Protein AF-A0A815QGZ1-F1 (afdb_monomer)

pLDDT: mean 74.81, std 18.31, range [31.95, 93.12]

Secondary structure (DSSP, 8-state):
----HHHHHHHHHHHHT-SS---EEE-TT-PEE--GGG--TT---EEESSSPP--TTHHHHHHHHHHHTEEEETTEEEE-----------------------

Radius of gyration: 21.76 Å; Cα contacts (8 Å, |Δi|>4): 83; chains: 1; bounding box: 45×62×52 Å

Structure (mmCIF, N/CA/C/O backbone):
data_AF-A0A815QGZ1-F1
#
_entry.id   AF-A0A815QGZ1-F1
#
loop_
_atom_site.group_PDB
_atom_site.id
_atom_site.type_symbol
_atom_site.label_atom_id
_atom_site.label_alt_id
_atom_site.label_comp_id
_atom_site.label_asym_id
_atom_site.label_entity_id
_atom_site.label_seq_id
_atom_site.pdbx_PDB_ins_code
_atom_site.Cartn_x
_atom_site.Cartn_y
_atom_site.Cartn_z
_atom_site.occupancy
_atom_site.B_iso_or_equiv
_atom_site.auth_seq_id
_atom_site.auth_comp_id
_atom_site.auth_asym_id
_atom_site.auth_atom_id
_atom_site.pdbx_PDB_model_num
ATOM 1 N N . MET A 1 1 ? -20.308 -3.313 18.606 1.00 47.31 1 MET A N 1
ATOM 2 C CA . MET A 1 1 ? -19.170 -2.571 19.185 1.00 47.31 1 MET A CA 1
ATOM 3 C C . MET A 1 1 ? -18.342 -2.045 18.027 1.00 47.31 1 MET A C 1
ATOM 5 O O . MET A 1 1 ? -17.682 -2.838 17.370 1.00 47.31 1 MET A O 1
ATOM 9 N N . SER A 1 2 ? -18.463 -0.760 17.701 1.00 53.03 2 SER A N 1
ATOM 10 C CA . SER A 1 2 ? -17.648 -0.110 16.669 1.00 53.03 2 SER A CA 1
ATOM 11 C C . SER A 1 2 ? -16.229 0.058 17.214 1.00 53.03 2 SER A C 1
ATOM 13 O O . SER A 1 2 ? -15.998 0.833 18.140 1.00 53.03 2 SER A O 1
ATOM 15 N N . CYS A 1 3 ? -15.285 -0.734 16.709 1.00 63.84 3 CYS A N 1
ATOM 16 C CA . CYS A 1 3 ? -13.878 -0.611 17.079 1.00 63.84 3 CYS A CA 1
ATOM 17 C C . CYS A 1 3 ? -13.277 0.568 16.304 1.00 63.84 3 CYS A C 1
ATOM 19 O O . CYS A 1 3 ? -13.388 0.605 15.077 1.00 63.84 3 CYS A O 1
ATOM 21 N N . SER A 1 4 ? -12.677 1.537 16.999 1.00 84.56 4 SER A N 1
ATOM 22 C CA . SER A 1 4 ? -11.978 2.657 16.354 1.00 84.56 4 SER A CA 1
ATOM 23 C C . SER A 1 4 ? -10.811 2.140 15.502 1.00 84.56 4 SER A C 1
ATOM 25 O O . SER A 1 4 ? -10.130 1.190 15.897 1.00 84.56 4 SER A O 1
ATOM 27 N N . MET A 1 5 ? -10.553 2.768 14.349 1.00 87.44 5 MET A N 1
ATOM 28 C CA . MET A 1 5 ? -9.443 2.394 13.454 1.00 87.44 5 MET A CA 1
ATOM 29 C C . MET A 1 5 ? -8.085 2.409 14.162 1.00 87.44 5 MET A C 1
ATOM 31 O O . MET A 1 5 ? -7.241 1.557 13.905 1.00 87.44 5 MET A O 1
ATOM 35 N N . GLU A 1 6 ? -7.894 3.319 15.115 1.00 88.38 6 GLU A N 1
ATOM 36 C CA . GLU A 1 6 ? -6.666 3.414 15.910 1.00 88.38 6 GLU A CA 1
ATOM 37 C C . GLU A 1 6 ? -6.397 2.142 16.725 1.00 88.38 6 GLU A C 1
ATOM 39 O O . GLU A 1 6 ? -5.260 1.684 16.812 1.00 88.38 6 GLU A O 1
ATOM 44 N N . ILE A 1 7 ? -7.449 1.520 17.265 1.00 89.94 7 ILE A N 1
ATOM 45 C CA . ILE A 1 7 ? -7.340 0.277 18.040 1.00 89.94 7 ILE A CA 1
ATOM 46 C C . ILE A 1 7 ? -6.956 -0.883 17.115 1.00 89.94 7 ILE A C 1
ATOM 48 O O . ILE A 1 7 ? -6.123 -1.719 17.477 1.00 89.94 7 ILE A O 1
ATOM 52 N N . LEU A 1 8 ? -7.521 -0.921 15.903 1.00 89.75 8 LEU A N 1
ATOM 53 C CA . LEU A 1 8 ? -7.140 -1.907 14.891 1.00 89.75 8 LEU A CA 1
ATOM 54 C C . LEU A 1 8 ? -5.672 -1.752 14.494 1.00 89.75 8 LEU A C 1
ATOM 56 O O . LEU A 1 8 ? -4.952 -2.750 14.445 1.00 89.75 8 LEU A O 1
ATOM 60 N N . PHE A 1 9 ? -5.205 -0.522 14.273 1.00 91.69 9 PHE A N 1
ATOM 61 C CA . PHE A 1 9 ? -3.805 -0.270 13.950 1.00 91.69 9 PHE A CA 1
ATOM 62 C C . PHE A 1 9 ? -2.864 -0.623 15.096 1.00 91.69 9 PHE A C 1
ATOM 64 O O . PHE A 1 9 ? -1.828 -1.235 14.839 1.00 91.69 9 PHE A O 1
ATOM 71 N N . ALA A 1 10 ? -3.216 -0.316 16.344 1.00 90.69 10 ALA A N 1
ATOM 72 C CA . ALA A 1 10 ? -2.420 -0.703 17.505 1.00 90.69 10 ALA A CA 1
ATOM 73 C C . ALA A 1 10 ? -2.291 -2.234 17.612 1.00 90.69 10 ALA A C 1
ATOM 75 O O . ALA A 1 10 ? -1.177 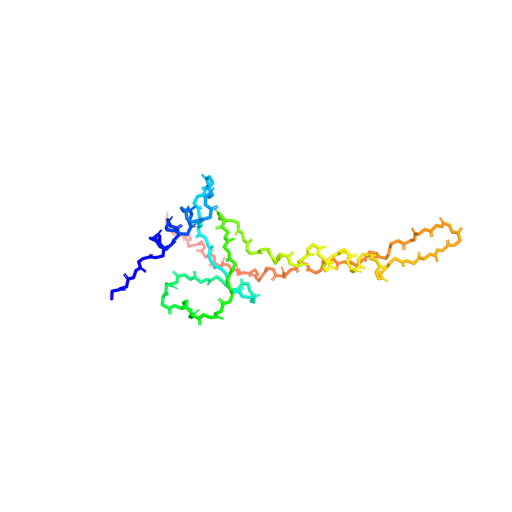-2.756 17.676 1.00 90.69 10 ALA A O 1
ATOM 76 N N . SER A 1 11 ? -3.410 -2.964 17.518 1.00 90.44 11 SER A N 1
ATOM 77 C CA . SER A 1 11 ? -3.410 -4.434 17.557 1.00 90.44 11 SER A CA 1
ATOM 78 C C . SER A 1 11 ? -2.651 -5.053 16.379 1.00 90.44 11 SER A C 1
ATOM 80 O O . SER A 1 11 ? -1.929 -6.037 16.544 1.00 90.44 11 SER A O 1
ATOM 82 N N . ALA A 1 12 ? -2.781 -4.482 15.179 1.00 89.81 12 ALA A N 1
ATOM 83 C CA . ALA A 1 12 ? -2.025 -4.929 14.014 1.00 89.81 12 ALA A CA 1
ATOM 84 C C . ALA A 1 12 ? -0.523 -4.667 14.189 1.00 89.81 12 ALA A C 1
ATOM 86 O O . ALA A 1 12 ? 0.284 -5.545 13.901 1.00 89.81 12 ALA A O 1
ATOM 87 N N . THR A 1 13 ? -0.140 -3.498 14.703 1.00 93.12 13 THR A N 1
ATOM 88 C CA . THR A 1 13 ? 1.264 -3.129 14.952 1.00 93.12 13 THR A CA 1
ATOM 89 C C . THR A 1 13 ? 1.922 -4.108 15.922 1.00 93.12 13 THR A C 1
ATOM 91 O O . THR A 1 13 ? 3.037 -4.563 15.668 1.00 93.12 13 THR A O 1
ATOM 94 N N . GLU A 1 14 ? 1.207 -4.496 16.981 1.00 92.06 14 GLU A N 1
ATOM 95 C CA . GLU A 1 14 ? 1.658 -5.505 17.942 1.00 92.06 14 GLU A CA 1
ATOM 96 C C . GLU A 1 14 ? 1.853 -6.877 17.279 1.00 92.06 14 GLU A C 1
ATOM 98 O O . GLU A 1 14 ? 2.916 -7.487 17.411 1.00 92.06 14 GLU A O 1
ATOM 103 N N . LYS A 1 15 ? 0.874 -7.338 16.489 1.00 92.44 15 LYS A N 1
ATOM 104 C CA . LYS A 1 15 ? 0.944 -8.630 15.781 1.00 92.44 15 LYS A CA 1
ATOM 105 C C . LYS A 1 15 ? 2.068 -8.689 14.751 1.00 92.44 15 LYS A C 1
ATOM 107 O O . LYS A 1 15 ? 2.756 -9.702 14.653 1.00 92.44 15 LYS A O 1
ATOM 112 N N . PHE A 1 16 ? 2.265 -7.611 13.996 1.00 89.12 16 PHE A N 1
ATOM 113 C CA . PHE A 1 16 ? 3.331 -7.506 12.999 1.00 89.12 16 PHE A CA 1
ATOM 114 C C . PHE A 1 16 ? 4.694 -7.155 13.612 1.00 89.12 16 PHE A C 1
ATOM 116 O O . PHE A 1 16 ? 5.690 -7.148 12.891 1.00 89.12 16 PHE A O 1
ATOM 123 N N . ARG A 1 17 ? 4.760 -6.882 14.926 1.00 91.31 17 ARG A N 1
ATOM 124 C CA . ARG A 1 17 ? 5.974 -6.460 15.650 1.00 91.31 17 ARG A CA 1
ATOM 125 C C . ARG A 1 17 ? 6.682 -5.292 14.958 1.00 91.31 17 ARG A C 1
ATOM 127 O O . ARG A 1 17 ? 7.911 -5.227 14.918 1.00 91.31 17 ARG A O 1
ATOM 134 N N . SER A 1 18 ? 5.899 -4.379 14.389 1.00 86.31 18 SER A N 1
ATOM 135 C CA . SER A 1 18 ? 6.438 -3.189 13.739 1.00 86.31 18 SER A CA 1
ATOM 136 C C . SER A 1 18 ? 6.937 -2.212 14.803 1.00 86.31 18 SER A C 1
ATOM 138 O O . SER A 1 18 ? 6.258 -1.971 15.798 1.00 86.31 18 SER A O 1
ATOM 140 N N . MET A 1 19 ? 8.112 -1.616 14.586 1.00 88.12 19 MET A N 1
ATOM 141 C CA . MET A 1 19 ? 8.631 -0.554 15.461 1.00 88.12 19 MET A CA 1
ATOM 142 C C . MET A 1 19 ? 7.798 0.732 15.375 1.00 88.12 19 MET A C 1
ATOM 144 O O . MET A 1 19 ? 7.853 1.561 16.279 1.00 88.12 19 MET A O 1
ATOM 148 N N . VAL A 1 20 ? 7.039 0.909 14.289 1.00 89.12 20 VAL A N 1
ATOM 149 C CA . VAL A 1 20 ? 6.220 2.098 14.050 1.00 89.12 20 VAL A CA 1
ATOM 150 C C . VAL A 1 20 ? 4.770 1.695 13.815 1.00 89.12 20 VAL A C 1
ATOM 152 O O . VAL A 1 20 ? 4.489 0.731 13.101 1.00 89.12 20 VAL A O 1
ATOM 155 N N . MET A 1 21 ? 3.852 2.456 14.408 1.00 88.06 21 MET A N 1
ATOM 156 C CA . MET A 1 21 ? 2.419 2.217 14.292 1.00 88.06 21 MET A CA 1
ATOM 157 C C . MET A 1 21 ? 1.916 2.480 12.871 1.00 88.06 21 MET A C 1
ATOM 159 O O . MET A 1 21 ? 2.239 3.508 12.268 1.00 88.06 21 MET A O 1
ATOM 163 N N . PHE A 1 22 ? 1.085 1.573 12.358 1.00 91.06 22 PHE A N 1
ATOM 164 C CA . PHE A 1 22 ? 0.356 1.796 11.110 1.00 91.06 22 PHE A CA 1
ATOM 165 C C . PHE A 1 22 ? -0.604 2.985 11.246 1.00 91.06 22 PHE A C 1
ATOM 167 O O . PHE A 1 22 ? -1.162 3.229 12.313 1.00 91.06 22 PHE A O 1
ATOM 174 N N . LYS A 1 23 ? -0.783 3.744 10.163 1.00 89.25 23 LYS A N 1
ATOM 175 C CA . LYS A 1 23 ? -1.620 4.956 10.153 1.00 89.25 23 LYS A CA 1
ATOM 176 C C . LYS A 1 23 ? -2.669 4.968 9.052 1.00 89.25 23 LYS A C 1
ATOM 178 O O . LYS A 1 23 ? -3.614 5.742 9.140 1.00 89.25 23 LYS A O 1
ATOM 183 N N . ARG A 1 24 ? -2.477 4.171 8.001 1.00 90.56 24 ARG A N 1
ATOM 184 C CA . ARG A 1 24 ? -3.358 4.142 6.831 1.00 90.56 24 ARG A CA 1
ATOM 185 C C . ARG A 1 24 ? -3.604 2.706 6.393 1.00 90.56 24 ARG A C 1
ATOM 187 O O . ARG A 1 24 ? -2.697 1.873 6.475 1.00 90.56 24 ARG A O 1
ATOM 194 N N . LEU A 1 25 ? -4.817 2.455 5.913 1.00 90.88 25 LEU A N 1
ATOM 195 C CA . LEU A 1 25 ? -5.261 1.188 5.344 1.00 90.88 25 LEU A CA 1
ATOM 196 C C . LEU A 1 25 ? -5.728 1.439 3.911 1.00 90.88 25 LEU A C 1
ATOM 198 O O . LEU A 1 25 ? -6.422 2.422 3.658 1.00 90.88 25 LEU A O 1
ATOM 202 N N . PHE A 1 26 ? -5.356 0.555 2.996 1.00 91.38 26 PHE A N 1
ATOM 203 C CA . PHE A 1 26 ? -5.710 0.637 1.589 1.00 91.38 26 PHE A CA 1
ATOM 204 C C . PHE A 1 26 ? -6.280 -0.684 1.092 1.00 91.38 26 PHE A C 1
ATOM 206 O O . PHE A 1 26 ? -5.839 -1.758 1.507 1.00 91.38 26 PHE A O 1
ATOM 213 N N . ASP A 1 27 ? -7.233 -0.582 0.178 1.00 89.75 27 ASP A N 1
ATOM 214 C CA . ASP A 1 27 ? -7.758 -1.713 -0.580 1.00 89.75 27 ASP A CA 1
ATOM 215 C C . ASP A 1 27 ? -6.800 -2.132 -1.713 1.00 89.75 27 ASP A C 1
ATOM 217 O O . ASP A 1 27 ? -5.800 -1.456 -1.984 1.00 89.75 27 ASP A O 1
ATOM 221 N N . ILE A 1 28 ? -7.120 -3.222 -2.412 1.00 87.19 28 ILE A N 1
ATOM 222 C CA . ILE A 1 28 ? -6.368 -3.729 -3.569 1.00 87.19 28 ILE A CA 1
ATOM 223 C C . ILE A 1 28 ? -6.241 -2.667 -4.664 1.00 87.19 28 ILE A C 1
ATOM 225 O O . ILE A 1 28 ? -5.179 -2.523 -5.274 1.00 87.19 28 ILE A O 1
ATOM 229 N N . ASP A 1 29 ? -7.304 -1.891 -4.864 1.00 83.75 29 ASP A N 1
ATOM 230 C CA . ASP A 1 29 ? -7.353 -0.811 -5.847 1.00 83.75 29 ASP A CA 1
ATOM 231 C C . ASP A 1 29 ? -6.586 0.446 -5.393 1.00 83.75 29 ASP A C 1
ATOM 233 O O . ASP A 1 29 ? -6.430 1.403 -6.153 1.00 83.75 29 ASP A O 1
ATOM 237 N N . GLY A 1 30 ? -6.077 0.459 -4.156 1.00 86.00 30 GLY A N 1
ATOM 238 C CA . GLY A 1 30 ? -5.335 1.578 -3.580 1.00 86.00 30 GLY A CA 1
ATOM 239 C C . GLY A 1 30 ? -6.201 2.673 -2.961 1.00 86.00 30 GLY A C 1
ATOM 240 O O . GLY A 1 30 ? -5.684 3.740 -2.623 1.00 86.00 30 GLY A O 1
ATOM 241 N N . ASN A 1 31 ? -7.501 2.424 -2.801 1.00 88.94 31 ASN A N 1
ATOM 242 C CA . ASN A 1 31 ? -8.422 3.339 -2.132 1.00 88.94 31 ASN A CA 1
ATOM 243 C C . ASN A 1 31 ? -8.195 3.313 -0.618 1.00 88.94 31 ASN A C 1
ATOM 245 O O . ASN A 1 31 ? -8.060 2.243 -0.027 1.00 88.94 31 ASN A O 1
ATOM 249 N N . GLU A 1 32 ? -8.142 4.489 0.010 1.00 90.38 32 GLU A N 1
ATOM 250 C CA . GLU A 1 32 ? -7.929 4.608 1.455 1.00 90.38 32 GLU A CA 1
ATOM 251 C C . GLU A 1 32 ? -9.211 4.281 2.224 1.00 90.38 32 GLU A C 1
ATOM 253 O O . GLU A 1 32 ? -10.268 4.863 1.976 1.00 90.38 32 GLU A O 1
ATOM 258 N N . ILE A 1 33 ? -9.097 3.370 3.188 1.00 91.25 33 ILE A N 1
ATOM 259 C CA . ILE A 1 33 ? -10.193 2.967 4.062 1.00 91.25 33 ILE A CA 1
ATOM 260 C C . ILE A 1 33 ? -10.082 3.747 5.367 1.00 91.25 33 ILE A C 1
ATOM 262 O O . ILE A 1 33 ? -9.118 3.604 6.122 1.00 91.25 33 ILE A O 1
ATOM 266 N N . LEU A 1 34 ? -11.091 4.574 5.634 1.00 88.56 34 LEU A N 1
ATOM 267 C CA . LEU A 1 34 ? -11.115 5.465 6.796 1.00 88.56 34 LEU A CA 1
ATOM 268 C C . LEU A 1 34 ? -11.915 4.896 7.969 1.00 88.56 34 LEU A C 1
ATOM 270 O O . LEU A 1 34 ? -11.723 5.333 9.104 1.00 88.56 34 LEU A O 1
ATOM 274 N N . LYS A 1 35 ? -12.819 3.945 7.717 1.00 88.81 35 LYS A N 1
ATOM 275 C CA . LYS A 1 35 ? -13.690 3.360 8.738 1.00 88.81 35 LYS A CA 1
ATOM 276 C C . LYS A 1 35 ? -13.456 1.865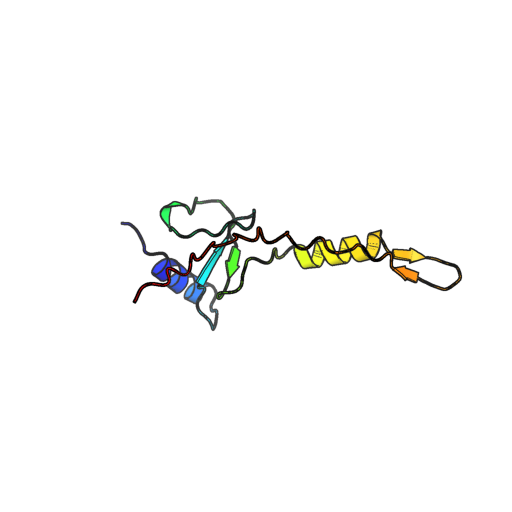 8.853 1.00 88.81 35 LYS A C 1
ATOM 278 O O . LYS A 1 35 ? -13.248 1.171 7.866 1.00 88.81 35 LYS A O 1
ATOM 283 N N . SER A 1 36 ? -13.556 1.360 10.077 1.00 85.62 36 SER A N 1
ATOM 284 C CA . SER A 1 36 ? -13.406 -0.070 10.361 1.00 85.62 36 SER A CA 1
ATOM 285 C C . SER A 1 36 ? -14.575 -0.905 9.842 1.00 85.62 36 SER A C 1
ATOM 287 O O . SER A 1 36 ? -14.423 -2.102 9.623 1.00 85.62 36 SER A O 1
ATOM 289 N N . GLU A 1 37 ? -15.729 -0.272 9.635 1.00 88.56 37 GLU A N 1
ATOM 290 C CA . GLU A 1 37 ? -16.952 -0.876 9.094 1.00 88.56 37 GLU A CA 1
ATOM 291 C C . GLU A 1 37 ? -16.801 -1.289 7.627 1.00 88.56 37 GLU A C 1
ATOM 293 O O . GLU A 1 37 ? -17.410 -2.268 7.204 1.00 88.56 37 GLU A O 1
ATOM 298 N N . ASP A 1 38 ? -15.944 -0.590 6.882 1.00 88.38 38 ASP A N 1
ATOM 299 C CA . ASP A 1 38 ? -15.678 -0.862 5.468 1.00 88.38 38 ASP A CA 1
ATOM 300 C C . ASP A 1 38 ? -14.725 -2.063 5.285 1.00 88.38 38 ASP A C 1
ATOM 302 O O . ASP A 1 38 ? -14.506 -2.532 4.170 1.00 88.38 38 ASP A O 1
ATOM 306 N N . ILE A 1 39 ? -14.162 -2.596 6.379 1.00 88.25 39 ILE A N 1
ATOM 307 C CA . ILE A 1 39 ? -13.255 -3.746 6.353 1.00 88.25 39 ILE A CA 1
ATOM 308 C C . ILE A 1 39 ? -14.073 -5.038 6.284 1.00 88.25 39 ILE A C 1
ATOM 310 O O . ILE A 1 39 ? -14.527 -5.597 7.287 1.00 88.25 39 ILE A O 1
ATOM 314 N N . LEU A 1 40 ? -14.208 -5.561 5.074 1.00 89.94 40 LEU A N 1
ATOM 315 C CA . LEU A 1 40 ? -14.778 -6.874 4.803 1.00 89.94 40 LEU A CA 1
ATOM 316 C C . LEU A 1 40 ? -13.797 -7.992 5.177 1.00 89.94 40 LEU A C 1
ATOM 318 O O . LEU A 1 40 ? -12.609 -7.939 4.852 1.00 89.94 40 LEU A O 1
ATOM 322 N N . ARG A 1 41 ? -14.299 -9.042 5.836 1.00 88.31 41 ARG A N 1
ATOM 323 C CA . ARG A 1 41 ? -13.508 -10.247 6.136 1.00 88.31 41 ARG A CA 1
ATOM 324 C C . ARG A 1 41 ? -13.241 -11.044 4.860 1.00 88.31 41 ARG A C 1
ATOM 326 O O . ARG A 1 41 ? -14.130 -11.186 4.031 1.00 88.31 41 ARG A O 1
ATOM 333 N N . GLY A 1 42 ? -12.047 -11.625 4.762 1.00 87.94 42 GLY A N 1
ATOM 334 C CA . GLY A 1 42 ? -11.643 -12.453 3.618 1.00 87.94 42 GLY A CA 1
ATOM 335 C C . GLY A 1 42 ? -11.086 -11.666 2.430 1.00 87.94 42 GLY A C 1
ATOM 336 O O . GLY A 1 42 ? -10.702 -12.284 1.446 1.00 87.94 42 GLY A O 1
ATOM 337 N N . MET A 1 43 ? -11.014 -10.338 2.537 1.00 89.06 43 MET A N 1
ATOM 338 C CA . MET A 1 43 ? -10.319 -9.484 1.577 1.00 89.06 43 MET A CA 1
ATOM 339 C C . MET A 1 43 ? -8.881 -9.217 2.026 1.00 89.06 43 MET A C 1
ATOM 341 O O . MET A 1 43 ? -8.568 -9.252 3.222 1.00 89.06 43 MET A O 1
ATOM 345 N N . GLU A 1 44 ? -8.016 -8.946 1.054 1.00 87.88 44 GLU A N 1
ATOM 346 C CA . GLU A 1 44 ? -6.641 -8.519 1.287 1.00 87.88 44 GLU A CA 1
ATOM 347 C C . GLU A 1 44 ? -6.573 -6.996 1.371 1.00 87.88 44 GLU A C 1
ATOM 349 O O . GLU A 1 44 ? -7.131 -6.294 0.534 1.00 87.88 44 GLU A O 1
ATOM 354 N N . TYR A 1 45 ? -5.851 -6.489 2.369 1.00 89.44 45 TYR A N 1
ATOM 355 C CA . TYR A 1 45 ? -5.647 -5.057 2.559 1.00 89.44 45 TYR A CA 1
ATOM 356 C C . TYR A 1 45 ? -4.171 -4.748 2.748 1.00 89.44 45 TYR A C 1
ATOM 358 O O . TYR A 1 45 ? -3.412 -5.539 3.314 1.00 89.44 45 TYR A O 1
ATOM 366 N N . TYR A 1 46 ? -3.786 -3.547 2.340 1.00 89.50 46 TYR A N 1
ATOM 367 C CA . TYR A 1 46 ? -2.436 -3.032 2.481 1.00 89.50 46 TYR A CA 1
ATOM 368 C C . TYR A 1 46 ? -2.381 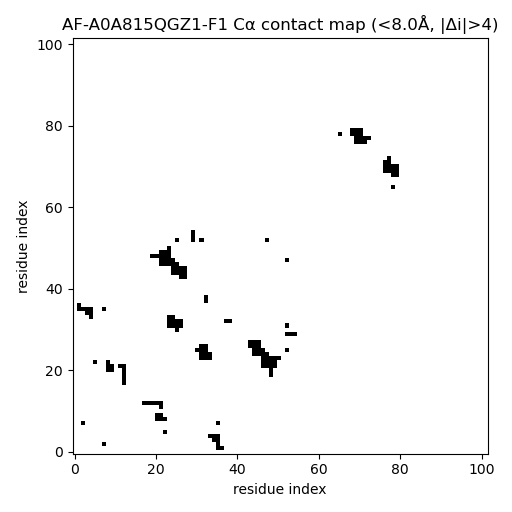-1.976 3.579 1.00 89.50 46 TYR A C 1
ATOM 370 O O . TYR A 1 46 ? -3.222 -1.085 3.651 1.00 89.50 46 TYR A O 1
ATOM 378 N N . VAL A 1 47 ? -1.363 -2.048 4.433 1.00 89.44 47 VAL A N 1
ATOM 379 C CA . VAL A 1 47 ? -1.151 -1.085 5.522 1.00 89.44 47 VAL A CA 1
ATOM 380 C C . VAL A 1 47 ? 0.072 -0.219 5.258 1.00 89.44 47 VAL A C 1
ATOM 382 O O . VAL A 1 47 ? 1.067 -0.675 4.698 1.00 89.44 47 VAL A O 1
ATOM 385 N N . SER A 1 48 ? 0.006 1.039 5.688 1.00 89.69 48 SER A N 1
ATOM 386 C CA . SER A 1 48 ? 1.100 2.006 5.588 1.00 89.69 48 SER A CA 1
ATOM 387 C C . SER A 1 48 ? 1.301 2.747 6.906 1.00 89.69 48 SER A C 1
ATOM 389 O O . SER A 1 48 ? 0.365 2.989 7.672 1.00 89.69 48 SER A O 1
ATOM 391 N N . VAL A 1 49 ? 2.542 3.161 7.150 1.00 90.00 49 VAL A N 1
ATOM 392 C CA . VAL A 1 49 ? 2.983 3.915 8.336 1.00 90.00 49 VAL A CA 1
ATOM 393 C C . VAL A 1 49 ? 2.672 5.423 8.214 1.00 90.00 49 VAL A C 1
ATOM 395 O O . VAL A 1 49 ? 2.963 6.216 9.107 1.00 90.00 49 VAL A O 1
ATOM 398 N N . GLY A 1 50 ? 2.032 5.845 7.120 1.00 83.38 50 GLY A N 1
ATOM 399 C CA . GLY A 1 50 ? 1.602 7.231 6.894 1.00 83.38 50 GLY A CA 1
ATOM 400 C C . GLY A 1 50 ? 1.870 7.745 5.483 1.00 83.38 50 GLY A C 1
ATOM 401 O O . GLY A 1 50 ? 1.373 8.811 5.122 1.00 83.38 50 GLY A O 1
ATOM 402 N N . GLU A 1 51 ? 2.606 6.978 4.685 1.00 84.44 51 GLU A N 1
ATOM 403 C CA . GLU A 1 51 ? 2.860 7.249 3.275 1.00 84.44 51 GLU A CA 1
ATOM 404 C C . GLU A 1 51 ? 1.620 6.953 2.421 1.00 84.44 51 GLU A C 1
ATOM 406 O O . GLU A 1 51 ? 0.784 6.115 2.778 1.00 84.44 51 GLU A O 1
ATOM 411 N N . THR A 1 52 ? 1.508 7.640 1.282 1.00 82.12 52 THR A N 1
ATOM 412 C CA . THR A 1 52 ? 0.471 7.372 0.276 1.00 82.12 52 THR A CA 1
ATOM 413 C C . THR A 1 52 ? 0.612 5.965 -0.286 1.00 82.12 52 THR A C 1
ATOM 415 O O . THR A 1 52 ? 1.730 5.463 -0.380 1.00 82.12 52 THR A O 1
ATOM 418 N N . PHE A 1 53 ? -0.494 5.371 -0.738 1.00 82.25 53 PHE A N 1
ATOM 419 C CA . PHE A 1 53 ? -0.480 4.032 -1.315 1.00 82.25 53 PHE A CA 1
ATOM 420 C C . PHE A 1 53 ? 0.565 3.879 -2.427 1.00 82.25 53 PHE A C 1
ATOM 422 O O . PHE A 1 53 ? 0.581 4.599 -3.435 1.00 82.25 53 PHE A O 1
ATOM 429 N N . ILE A 1 54 ? 1.438 2.896 -2.242 1.00 79.06 54 ILE A N 1
ATOM 430 C CA . ILE A 1 54 ? 2.359 2.409 -3.255 1.00 79.06 54 ILE A CA 1
ATOM 431 C C . ILE A 1 54 ? 2.034 0.934 -3.410 1.00 79.06 54 ILE A C 1
ATOM 433 O O . ILE A 1 54 ? 2.256 0.159 -2.484 1.00 79.06 54 ILE A O 1
ATOM 437 N N . SER A 1 55 ? 1.508 0.558 -4.579 1.00 78.94 55 SER A N 1
ATOM 438 C CA . SER A 1 55 ? 1.267 -0.852 -4.872 1.00 78.94 55 SER A CA 1
ATOM 439 C C . SER A 1 55 ? 2.578 -1.631 -4.699 1.00 78.94 55 SER A C 1
ATOM 441 O O . SER A 1 55 ? 3.585 -1.244 -5.307 1.00 78.94 55 SER A O 1
ATOM 443 N N . PRO A 1 56 ? 2.590 -2.722 -3.913 1.00 73.69 56 PRO A N 1
ATOM 444 C CA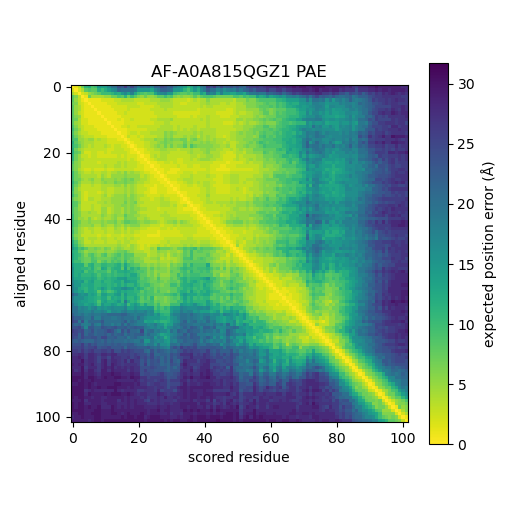 . PRO A 1 56 ? 3.783 -3.547 -3.742 1.00 73.69 56 PRO A CA 1
ATOM 445 C C . PRO A 1 56 ? 4.239 -4.178 -5.065 1.00 73.69 56 PRO A C 1
ATOM 447 O O . PRO A 1 56 ? 5.423 -4.454 -5.248 1.00 73.69 56 PRO A O 1
ATOM 450 N N . LEU A 1 57 ? 3.325 -4.320 -6.031 1.00 77.19 57 LEU A N 1
ATOM 451 C CA . LEU A 1 57 ? 3.622 -4.825 -7.370 1.00 77.19 57 LEU A CA 1
ATOM 452 C C . LEU A 1 57 ? 4.260 -3.774 -8.282 1.00 77.19 57 LEU A C 1
ATOM 454 O O . LEU A 1 57 ? 4.895 -4.138 -9.267 1.00 77.19 57 LEU A O 1
ATOM 458 N N . ARG A 1 58 ? 4.212 -2.480 -7.930 1.00 76.88 58 ARG A N 1
ATOM 459 C CA . ARG A 1 58 ? 4.768 -1.399 -8.763 1.00 76.88 58 ARG A CA 1
ATOM 460 C C . ARG A 1 58 ? 6.246 -1.617 -9.092 1.00 76.88 58 ARG A C 1
ATOM 462 O O . ARG A 1 58 ? 6.685 -1.259 -10.181 1.00 76.88 58 ARG A O 1
ATOM 469 N N . ALA A 1 59 ? 7.025 -2.180 -8.168 1.00 71.12 59 ALA A N 1
ATOM 470 C CA . ALA A 1 59 ? 8.436 -2.477 -8.410 1.00 71.12 59 ALA A CA 1
ATOM 471 C C . ALA A 1 59 ? 8.623 -3.589 -9.458 1.00 71.12 59 ALA A C 1
ATOM 473 O O . ALA A 1 59 ? 9.527 -3.509 -10.292 1.00 71.12 59 ALA A O 1
ATOM 474 N N . ILE A 1 60 ? 7.748 -4.597 -9.432 1.00 78.50 60 ILE A N 1
ATOM 475 C CA . ILE A 1 60 ? 7.743 -5.717 -10.375 1.00 78.50 60 ILE A CA 1
ATOM 476 C C . ILE A 1 60 ? 7.286 -5.227 -11.746 1.00 78.50 60 ILE A C 1
ATOM 478 O O . ILE A 1 60 ? 7.989 -5.458 -12.726 1.00 78.50 60 ILE A O 1
ATOM 482 N N . ASP A 1 61 ? 6.184 -4.481 -11.802 1.00 78.62 61 ASP A N 1
ATOM 483 C CA . ASP A 1 61 ? 5.651 -3.908 -13.040 1.00 78.62 61 ASP A CA 1
ATOM 484 C C . ASP A 1 61 ? 6.675 -2.992 -13.701 1.00 78.62 61 ASP A C 1
ATOM 486 O O . ASP A 1 61 ? 6.939 -3.106 -14.894 1.00 78.62 61 ASP A O 1
ATOM 490 N N . PHE A 1 62 ? 7.337 -2.143 -12.911 1.00 76.56 62 PHE A N 1
ATOM 491 C CA . PHE A 1 62 ? 8.397 -1.279 -13.411 1.00 76.56 62 PHE A CA 1
ATOM 492 C C . PHE A 1 62 ? 9.578 -2.081 -13.966 1.00 76.56 62 PHE A C 1
ATOM 494 O O . PHE A 1 62 ? 10.117 -1.739 -15.018 1.00 76.56 62 PHE A O 1
ATOM 501 N N . HIS A 1 63 ? 9.999 -3.149 -13.281 1.00 77.25 63 HIS A N 1
ATOM 502 C CA . HIS A 1 63 ? 11.081 -4.006 -13.765 1.00 77.25 63 HIS A CA 1
ATOM 503 C C . HIS A 1 63 ? 10.688 -4.773 -15.035 1.00 77.25 63 HIS A C 1
ATOM 505 O O . HIS A 1 63 ? 11.504 -4.926 -15.948 1.00 77.25 63 HIS A O 1
ATOM 511 N N . LEU A 1 64 ? 9.445 -5.241 -15.114 1.00 80.12 64 LEU A N 1
ATOM 512 C CA . LEU A 1 64 ? 8.910 -5.935 -16.275 1.00 80.12 64 LEU A CA 1
ATOM 513 C C . LEU A 1 64 ? 8.814 -4.990 -17.476 1.00 80.12 64 LEU A C 1
ATOM 515 O O . LEU A 1 64 ? 9.347 -5.300 -18.539 1.00 80.12 64 LEU A O 1
ATOM 519 N N . GLU A 1 65 ? 8.228 -3.809 -17.289 1.00 75.56 65 GLU A N 1
ATOM 520 C CA . GLU A 1 65 ? 8.168 -2.740 -18.286 1.00 75.56 65 GLU A CA 1
ATOM 521 C C . GLU A 1 65 ? 9.582 -2.366 -18.761 1.00 75.56 65 GLU A C 1
ATOM 523 O O . GLU A 1 65 ? 9.848 -2.270 -19.961 1.00 75.56 65 GLU A O 1
ATOM 528 N N . TYR A 1 66 ? 10.537 -2.259 -17.832 1.00 75.38 66 TYR A N 1
ATOM 529 C CA . TYR A 1 66 ? 11.939 -2.000 -18.149 1.00 75.38 66 TYR A CA 1
ATOM 530 C C . TYR A 1 66 ? 12.533 -3.058 -19.086 1.00 75.38 66 TYR A C 1
ATOM 532 O O . TYR A 1 66 ? 13.212 -2.714 -20.058 1.00 75.38 66 TYR A O 1
ATOM 540 N N . ARG A 1 67 ? 12.288 -4.346 -18.817 1.00 72.88 67 ARG A N 1
ATOM 541 C CA . ARG A 1 67 ? 12.769 -5.437 -19.675 1.00 72.88 67 ARG A CA 1
ATOM 542 C C . ARG A 1 67 ? 12.075 -5.445 -21.031 1.00 72.88 67 ARG A C 1
ATOM 544 O O . ARG A 1 67 ? 12.758 -5.558 -22.043 1.00 72.88 67 ARG A O 1
ATOM 551 N N . LEU A 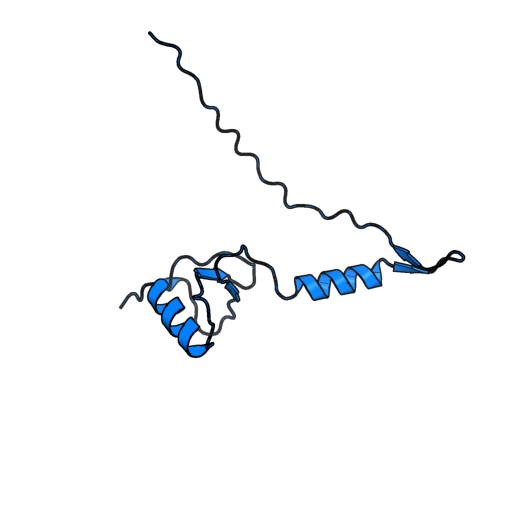1 68 ? 10.753 -5.295 -21.059 1.00 79.44 68 LEU A N 1
ATOM 552 C CA . LEU A 1 68 ? 9.961 -5.345 -22.291 1.00 79.44 68 LEU A CA 1
ATOM 553 C C . LEU A 1 68 ? 10.311 -4.209 -23.262 1.00 79.44 68 LEU A C 1
ATOM 555 O O . LEU A 1 68 ? 10.339 -4.416 -24.473 1.00 79.44 68 LEU A O 1
ATOM 559 N N . HIS A 1 69 ? 10.612 -3.013 -22.751 1.00 76.12 69 HIS A N 1
ATOM 560 C CA . HIS A 1 69 ? 10.915 -1.838 -23.578 1.00 76.12 69 HIS A CA 1
ATOM 561 C C . HIS A 1 69 ? 12.404 -1.644 -23.897 1.00 76.12 69 HIS A C 1
ATOM 563 O O . HIS A 1 69 ? 12.777 -0.658 -24.552 1.00 76.12 69 HIS A O 1
ATOM 569 N N . SER A 1 70 ? 13.251 -2.574 -23.459 1.00 78.62 70 SER A N 1
ATOM 570 C CA . SER A 1 70 ? 14.668 -2.610 -23.808 1.00 78.62 70 SER A CA 1
ATOM 571 C C . SER A 1 70 ? 14.852 -3.280 -25.171 1.00 78.62 70 SER A C 1
ATOM 573 O O . SER A 1 70 ? 14.431 -4.415 -25.379 1.00 78.62 70 SER A O 1
ATOM 575 N N . LYS A 1 71 ? 15.493 -2.582 -26.115 1.00 78.81 71 LYS A N 1
ATOM 576 C CA . LYS A 1 71 ? 15.823 -3.117 -27.444 1.00 78.81 71 LYS A CA 1
ATOM 577 C C . LYS A 1 71 ? 17.335 -3.238 -27.578 1.00 78.81 71 LYS A C 1
ATOM 579 O O . LYS A 1 71 ? 18.063 -2.295 -27.273 1.00 78.81 71 LYS A O 1
ATOM 584 N N . TRP A 1 72 ? 17.807 -4.387 -28.049 1.00 73.19 72 TRP A N 1
ATOM 585 C CA . TRP A 1 72 ? 19.209 -4.554 -28.419 1.00 73.19 72 TRP A CA 1
ATOM 586 C C . TRP A 1 72 ? 19.460 -3.893 -29.771 1.00 73.19 72 TRP A C 1
ATOM 588 O O . TRP A 1 72 ? 18.742 -4.142 -30.737 1.00 73.19 72 TRP A O 1
ATOM 598 N N . THR A 1 73 ? 20.474 -3.040 -29.833 1.00 78.31 73 THR A N 1
ATOM 599 C CA . THR A 1 73 ? 20.972 -2.440 -31.072 1.00 78.31 73 THR A CA 1
ATOM 600 C C . THR A 1 73 ? 22.453 -2.746 -31.233 1.00 78.31 73 THR A C 1
ATOM 602 O O . THR A 1 73 ? 23.116 -3.163 -30.284 1.00 78.31 73 THR A O 1
ATOM 605 N N . ILE A 1 74 ? 22.992 -2.504 -32.428 1.00 78.62 74 ILE A N 1
ATOM 606 C CA . ILE A 1 74 ? 24.422 -2.692 -32.715 1.00 78.62 74 ILE A CA 1
ATOM 607 C C . ILE A 1 74 ? 25.338 -1.821 -31.833 1.00 78.62 74 ILE A C 1
ATOM 609 O O . ILE A 1 74 ? 26.514 -2.129 -31.685 1.00 78.62 74 ILE A O 1
ATOM 613 N N . TYR A 1 75 ? 24.795 -0.767 -31.214 1.00 83.31 75 TYR A N 1
ATOM 614 C CA . TYR A 1 75 ? 25.497 0.127 -30.287 1.00 83.31 75 TYR A CA 1
ATOM 615 C C . TYR A 1 75 ? 25.265 -0.233 -28.808 1.00 83.31 75 TYR A C 1
ATOM 617 O O . TYR A 1 75 ? 25.663 0.516 -27.919 1.00 83.31 75 TYR A O 1
ATOM 625 N N . GLY A 1 76 ? 24.606 -1.364 -28.534 1.00 82.69 76 GLY A N 1
ATOM 626 C CA . GLY A 1 76 ? 24.259 -1.828 -27.193 1.00 82.69 76 GLY A CA 1
ATOM 627 C C . GLY A 1 76 ? 22.755 -1.804 -26.907 1.00 82.69 76 GLY A C 1
ATOM 628 O O . GLY A 1 76 ? 21.917 -1.684 -27.807 1.00 82.69 76 GLY A O 1
ATOM 629 N N . ILE A 1 77 ? 22.398 -1.949 -25.630 1.00 80.06 77 ILE A N 1
ATOM 630 C CA . ILE A 1 77 ? 21.004 -1.944 -25.170 1.00 80.06 77 ILE A CA 1
ATOM 631 C C . ILE A 1 77 ? 20.499 -0.500 -25.135 1.00 80.06 77 ILE A C 1
ATOM 633 O O . ILE A 1 77 ? 20.985 0.314 -24.351 1.00 80.06 77 ILE A O 1
ATOM 637 N N . ILE A 1 78 ? 19.492 -0.192 -25.950 1.00 76.50 78 ILE A N 1
ATOM 638 C CA . ILE A 1 78 ? 18.813 1.103 -25.930 1.00 76.50 78 ILE A CA 1
ATOM 639 C C . ILE A 1 78 ? 17.523 0.977 -25.124 1.00 76.50 78 ILE A C 1
ATOM 641 O O . ILE A 1 78 ? 16.672 0.119 -25.379 1.00 76.50 78 ILE A O 1
ATOM 645 N N . ARG A 1 79 ? 17.372 1.883 -24.156 1.00 66.88 79 ARG A N 1
ATOM 646 C CA . ARG A 1 79 ? 16.163 2.031 -23.349 1.00 66.88 79 ARG A CA 1
ATOM 647 C C . ARG A 1 79 ? 15.204 2.999 -24.033 1.00 66.88 79 ARG A C 1
ATOM 649 O O . ARG A 1 79 ? 15.501 4.184 -24.170 1.00 66.88 79 ARG A O 1
ATOM 656 N N . SER A 1 80 ? 14.025 2.513 -24.400 1.00 65.56 80 SER A N 1
ATOM 657 C CA . SER A 1 80 ? 12.929 3.381 -24.831 1.00 65.56 80 SER A CA 1
ATOM 658 C C . SER A 1 80 ? 12.367 4.082 -23.586 1.00 65.56 80 SER A C 1
ATOM 660 O O . SER A 1 80 ? 11.827 3.418 -22.704 1.00 65.56 80 SER A O 1
ATOM 662 N N . TYR A 1 81 ? 12.526 5.402 -23.453 1.00 57.59 81 TYR A N 1
ATOM 663 C CA . TYR A 1 81 ? 11.953 6.140 -22.321 1.00 57.59 81 TYR A CA 1
ATOM 664 C C . TYR A 1 81 ? 10.425 6.163 -22.436 1.00 57.59 81 TYR A C 1
ATOM 666 O O . TYR A 1 81 ? 9.862 6.996 -23.145 1.00 57.59 81 TYR A O 1
ATOM 674 N N . VAL A 1 82 ? 9.739 5.278 -21.712 1.00 57.59 82 VAL A N 1
ATOM 675 C CA . VAL A 1 82 ? 8.301 5.434 -21.483 1.00 57.59 82 VAL A CA 1
ATOM 676 C C . VAL A 1 82 ? 8.125 6.628 -20.540 1.00 57.59 82 VAL A C 1
ATOM 678 O O . VAL A 1 82 ? 8.562 6.606 -19.386 1.00 57.59 82 VAL A O 1
ATOM 681 N N . LYS A 1 83 ? 7.556 7.734 -21.041 1.00 53.00 83 LYS A N 1
ATOM 682 C CA . LYS A 1 83 ? 7.206 8.892 -20.204 1.00 53.00 83 LYS A CA 1
ATOM 683 C C . LYS A 1 83 ? 6.198 8.427 -19.153 1.00 53.00 83 LYS A C 1
ATOM 685 O O . LYS A 1 83 ? 5.070 8.087 -19.500 1.00 53.00 83 LYS A O 1
ATOM 690 N N . ARG A 1 84 ? 6.5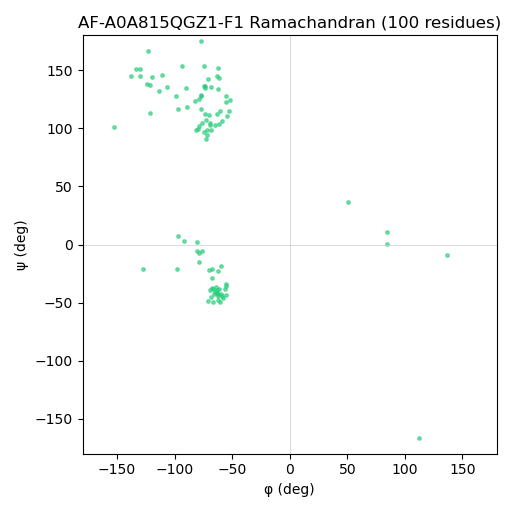80 8.471 -17.872 1.00 53.16 84 ARG A N 1
ATOM 691 C CA . ARG A 1 84 ? 5.641 8.307 -16.750 1.00 53.16 84 ARG A CA 1
ATOM 692 C C . ARG A 1 84 ? 4.486 9.296 -16.935 1.00 53.16 84 ARG A C 1
ATOM 694 O O . ARG A 1 84 ? 4.715 10.504 -16.863 1.00 53.16 84 ARG A O 1
ATOM 701 N N . ARG A 1 85 ? 3.257 8.812 -17.149 1.00 49.69 85 ARG A N 1
ATOM 702 C CA . ARG A 1 85 ? 2.073 9.644 -16.910 1.00 49.69 85 ARG A CA 1
ATOM 703 C C . ARG A 1 85 ? 1.983 9.830 -15.401 1.00 49.69 85 ARG A C 1
ATOM 705 O O . ARG A 1 85 ? 1.613 8.910 -14.681 1.00 49.69 85 ARG A O 1
ATOM 712 N N . LEU A 1 86 ? 2.386 10.996 -14.909 1.00 47.12 86 LEU A N 1
ATOM 713 C CA . LEU A 1 86 ? 1.976 11.413 -13.573 1.00 47.12 86 LEU A CA 1
ATOM 714 C C . LEU A 1 86 ? 0.444 11.532 -13.603 1.00 47.12 86 LEU A C 1
ATOM 716 O O . LEU A 1 86 ? -0.065 12.112 -14.568 1.00 47.12 86 LEU A O 1
ATOM 720 N N . PRO A 1 87 ? -0.298 10.997 -12.614 1.00 43.44 87 PRO A N 1
ATOM 721 C CA 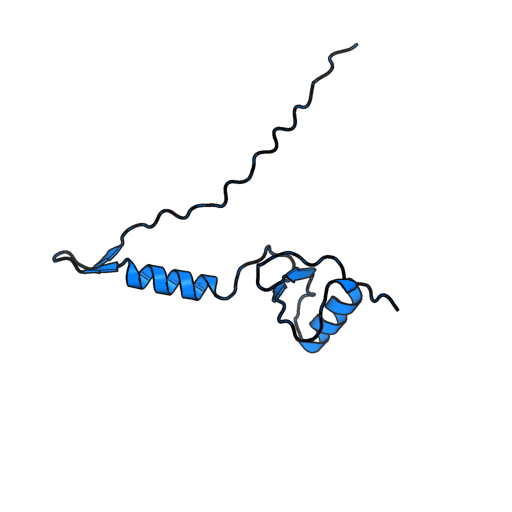. PRO A 1 87 ? -1.717 11.297 -12.506 1.00 43.44 87 PRO A CA 1
ATOM 722 C C . PRO A 1 87 ? -1.853 12.818 -12.446 1.00 43.44 87 PRO A C 1
ATOM 724 O O . PRO A 1 87 ? -1.198 13.492 -11.645 1.00 43.44 87 PRO A O 1
ATOM 727 N N . GLN A 1 88 ? -2.618 13.365 -13.385 1.00 38.69 88 GLN A N 1
ATOM 728 C CA . GLN A 1 88 ? -2.837 14.793 -13.514 1.00 38.69 88 GLN A CA 1
ATOM 729 C C . GLN A 1 88 ? -3.580 15.231 -12.255 1.00 38.69 88 GLN A C 1
ATOM 731 O O . GLN A 1 88 ? -4.759 14.935 -12.108 1.00 38.69 88 GLN A O 1
ATOM 736 N N . LYS A 1 89 ? -2.876 15.865 -11.305 1.00 44.25 89 LYS A N 1
ATOM 737 C CA . LYS A 1 89 ? -3.526 16.513 -10.163 1.00 44.25 89 LYS A CA 1
ATOM 738 C C . LYS A 1 89 ? -4.546 17.483 -10.744 1.00 44.25 89 LYS A C 1
ATOM 740 O O . LYS A 1 89 ? -4.155 18.462 -11.385 1.00 44.25 89 LYS A O 1
ATOM 745 N N . GLU A 1 90 ? -5.821 17.171 -10.567 1.00 39.97 90 GLU A N 1
ATOM 746 C CA . GLU A 1 90 ? -6.924 18.055 -10.898 1.0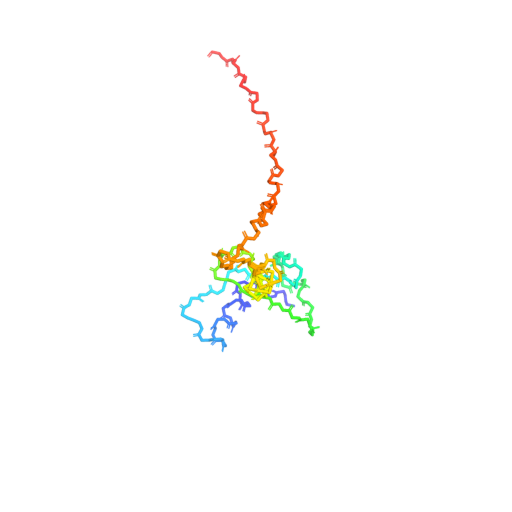0 39.97 90 GLU A CA 1
ATOM 747 C C . GLU A 1 90 ? -6.702 19.328 -10.077 1.00 39.97 90 GLU A C 1
ATOM 749 O O . GLU A 1 90 ? -6.741 19.330 -8.845 1.00 39.97 90 GLU A O 1
ATOM 754 N N . LYS A 1 91 ? -6.271 20.394 -10.755 1.00 34.88 91 LYS A N 1
ATOM 755 C CA . LYS A 1 91 ? -6.014 21.678 -10.117 1.00 34.88 91 LYS A CA 1
ATOM 756 C C . LYS A 1 91 ? -7.378 22.248 -9.768 1.00 34.88 91 LYS A C 1
ATOM 758 O O . LYS A 1 91 ? -7.974 22.893 -10.620 1.00 34.88 91 LYS A O 1
ATOM 763 N N . PHE A 1 92 ? -7.863 22.032 -8.551 1.00 35.31 92 PHE A N 1
ATOM 764 C CA . PHE A 1 92 ? -8.956 22.838 -8.021 1.00 35.31 92 PHE A CA 1
ATOM 765 C C . PHE A 1 92 ? -8.462 24.285 -7.961 1.00 35.31 92 PHE A C 1
ATOM 767 O O . PHE A 1 92 ? -7.628 24.645 -7.132 1.00 35.31 92 PHE A O 1
ATOM 774 N N . HIS A 1 93 ? -8.904 25.100 -8.912 1.00 36.38 93 HIS A N 1
ATOM 775 C CA . HIS A 1 93 ? -8.720 26.543 -8.879 1.00 36.38 93 HIS A CA 1
ATOM 776 C C . HIS A 1 93 ? -9.652 27.061 -7.784 1.00 36.38 93 HIS A C 1
ATOM 778 O O . HIS A 1 93 ? -10.857 27.184 -7.987 1.00 36.38 93 HIS A O 1
ATOM 784 N N . THR A 1 94 ? -9.114 27.301 -6.589 1.00 44.72 94 THR A N 1
ATOM 785 C CA . THR A 1 94 ? -9.837 28.055 -5.570 1.00 44.72 94 THR A CA 1
ATOM 786 C C . THR A 1 94 ? -9.767 29.527 -5.961 1.00 44.72 94 THR A C 1
ATOM 788 O O . THR A 1 94 ? -8.735 30.185 -5.846 1.00 44.72 94 THR A O 1
ATOM 791 N N . ASN A 1 95 ? -10.877 30.044 -6.483 1.00 35.62 95 ASN A N 1
ATOM 792 C CA . ASN A 1 95 ? -11.050 31.472 -6.702 1.00 35.62 95 ASN A CA 1
ATOM 793 C C . ASN A 1 95 ? -11.249 32.134 -5.333 1.00 35.62 95 ASN A C 1
ATOM 795 O O . ASN A 1 95 ? -12.369 32.215 -4.840 1.00 35.62 95 ASN A O 1
ATOM 799 N N . TYR A 1 96 ? -10.165 32.576 -4.696 1.00 31.95 96 TYR A N 1
ATOM 800 C CA . TYR A 1 96 ? -10.267 33.525 -3.592 1.00 31.95 96 TYR A CA 1
ATOM 801 C C . TYR A 1 96 ? -10.461 34.922 -4.182 1.00 31.95 96 TYR A C 1
ATOM 803 O O . TYR A 1 96 ? -9.515 35.568 -4.629 1.00 31.95 96 TYR A O 1
ATOM 811 N N . THR A 1 97 ? -11.713 35.372 -4.206 1.00 47.50 97 THR A N 1
ATOM 812 C CA . THR A 1 97 ? -12.075 36.777 -4.385 1.00 47.50 97 THR A CA 1
ATOM 813 C C . THR A 1 97 ? -11.530 37.574 -3.204 1.00 47.50 97 THR A C 1
ATOM 815 O O . THR A 1 97 ? -11.956 37.392 -2.064 1.00 47.50 97 THR A O 1
ATOM 818 N N . ARG A 1 98 ? -10.551 38.442 -3.471 1.00 37.72 98 ARG A N 1
ATOM 819 C CA . ARG A 1 98 ? -10.125 39.489 -2.542 1.00 37.72 98 ARG A CA 1
ATOM 820 C C . ARG A 1 98 ? -11.204 40.571 -2.566 1.00 37.72 98 ARG A C 1
ATOM 822 O O . ARG A 1 98 ? -11.206 41.401 -3.468 1.00 37.72 98 ARG A O 1
ATOM 829 N N . ASP A 1 99 ? -12.123 40.533 -1.607 1.00 42.22 99 ASP A N 1
ATOM 830 C CA . ASP A 1 99 ? -12.985 41.679 -1.322 1.00 42.22 99 ASP A CA 1
ATOM 831 C C . ASP A 1 99 ? -12.122 42.789 -0.709 1.00 42.22 99 ASP A C 1
ATOM 833 O O . ASP A 1 99 ? -11.689 42.719 0.441 1.00 42.22 99 ASP A O 1
ATOM 837 N N . GLU A 1 100 ? -11.828 43.806 -1.515 1.00 45.44 100 GLU A N 1
ATOM 838 C CA . GLU A 1 100 ? -11.317 45.089 -1.051 1.00 45.44 100 GLU A CA 1
ATOM 839 C C . GLU A 1 100 ? -12.492 45.910 -0.511 1.00 45.44 100 GLU A C 1
ATOM 841 O O . GLU A 1 100 ? -13.271 46.481 -1.273 1.00 45.44 100 GLU A O 1
ATOM 846 N N . ARG A 1 101 ? -12.629 45.975 0.817 1.00 46.09 101 ARG A N 1
ATOM 847 C CA . ARG A 1 101 ? -13.401 47.019 1.504 1.00 46.09 101 ARG A CA 1
ATOM 848 C C . ARG A 1 101 ? -12.865 47.248 2.915 1.00 46.09 101 ARG A C 1
ATOM 850 O O . ARG A 1 101 ? -13.143 46.459 3.814 1.00 46.09 101 ARG A O 1
ATOM 857 N N . SER A 1 102 ? -12.080 48.316 3.059 1.00 39.84 102 SER A N 1
ATOM 858 C CA . SER A 1 102 ? -12.366 49.518 3.870 1.00 39.84 102 SER A CA 1
ATOM 859 C C . SER A 1 102 ? -11.089 50.216 4.312 1.00 39.84 102 SER A C 1
ATOM 861 O O . SER A 1 102 ? -10.188 49.532 4.839 1.00 39.84 102 SER A O 1
#

Mean predicted aligned error: 13.73 Å

Nearest PDB structures (foldseek):
  6b4a-assembly1_A  TM=8.428E-01  e=1.978E-03  Toxoplasma gondii
  2dnf-assembly1_A  TM=8.439E-01  e=2.979E-01  Homo sapiens

Sequence (102 aa):
MSCSMEILFASATEKFRSMVMFKRLFDIDGNEILKSEDILRGMEYYVSVGETFISPLRAIDFHLEYRLHSKWTIYGIIRSYVKRRLPQKEKFHTNYTRDERS

Solvent-accessible surface area (backbone atoms only — not comparable to full-atom values): 6792 Å² total; per-residue (Å²): 132,88,64,55,55,67,58,54,27,52,56,47,22,60,74,69,66,47,96,59,61,47,68,43,39,24,42,85,89,52,51,76,57,86,53,54,84,75,62,62,87,93,64,74,70,47,77,28,73,64,66,78,83,67,66,83,56,52,64,54,52,50,53,49,51,52,57,73,46,47,42,82,48,99,92,42,79,46,75,61,83,76,77,78,81,69,82,78,75,79,76,78,79,78,83,76,79,80,81,87,82,134

Organism: Adineta ricciae (NCBI:txid249248)

InterPro domains:
  IPR036572 Doublecortin domain superfamily [SSF89837] (3-55)
  IPR043188 Doublecortin domain-c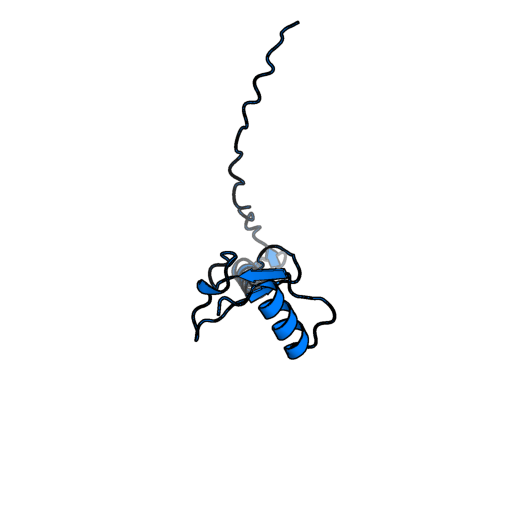ontaining protein 1 [PTHR46302] (5-81)

Foldseek 3Di:
DFDAVQNVQVVVCVVVVPPATWDWKAFQVQDTDRGPVPDDPPGDIDTDSPDRDDRPCPVVVVVVLQVVQWDQDPVGIDHDDDPDPDPPPPPPPDPDDDPDDD